Protein AF-A0A523YK80-F1 (afdb_monomer_lite)

Secondary structure (DSSP, 8-state):
------SSHHHHHHHHHHHHHHH-----------THHHHHHHHHHHHHHHHHHIIIIIGGGS-HHHHHHHHHHHHHHHHHHHHHHHHHHHHHT--HHHHHHHHSTTHHHHHHHHHHHHHHHHHHHHHIIIIIGGGS-HHHHHHHHHHHHHHHHHHHHHHHHHHHHHHHHHHGGG-

Sequence (175 aa):
MNDEQEGSGGMEGTITVKEEYVLEGELPGRKSPGWRVPLSTSVGIGWLIFVIIWLFFYAGDYNGYQNLGIVLLSILVVALILGTAWATHALRNMTILEEVMMEIGGFKARLIASIIVPFGLMIFLVLWLFFYAVDFDIYQNIAINIVSILVMVGILGVVWKSWGWKQGGSFNQWK

Radius of gyration: 25.16 Å; chains: 1; bounding box: 62×36×78 Å

Structure (mmCIF, N/CA/C/O back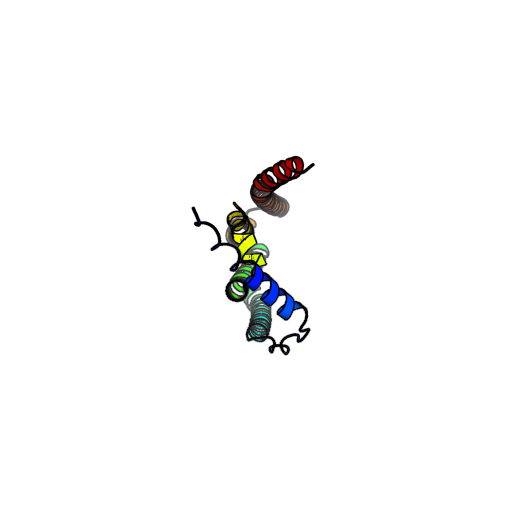bone):
data_AF-A0A523YK80-F1
#
_entry.id   AF-A0A523YK80-F1
#
loop_
_atom_site.group_PDB
_atom_site.id
_atom_site.type_symbol
_atom_site.label_atom_id
_atom_site.label_alt_id
_atom_site.label_comp_id
_atom_site.label_asym_id
_atom_site.label_entity_id
_atom_site.label_seq_id
_atom_site.pdbx_PDB_ins_code
_atom_site.Cartn_x
_atom_site.Cartn_y
_atom_site.Cartn_z
_atom_site.occupancy
_atom_site.B_iso_or_equiv
_atom_site.auth_seq_id
_atom_site.auth_comp_id
_atom_site.auth_asym_id
_atom_site.auth_atom_id
_atom_site.pdbx_PDB_model_num
ATOM 1 N N . MET A 1 1 ? 41.957 -5.881 -53.568 1.00 45.97 1 MET A N 1
ATOM 2 C CA . MET A 1 1 ? 41.384 -4.719 -52.864 1.00 45.97 1 MET A CA 1
ATOM 3 C C . MET A 1 1 ? 39.908 -4.712 -53.214 1.00 45.97 1 MET A C 1
ATOM 5 O O . MET A 1 1 ? 39.564 -4.161 -54.241 1.00 45.97 1 MET A O 1
ATOM 9 N N . ASN A 1 2 ? 39.111 -5.503 -52.496 1.00 44.75 2 ASN A N 1
ATOM 10 C CA . ASN A 1 2 ? 37.651 -5.598 -52.605 1.00 44.75 2 ASN A CA 1
ATOM 11 C C . ASN A 1 2 ? 37.181 -6.360 -51.358 1.00 44.75 2 ASN A C 1
ATOM 13 O O . ASN A 1 2 ? 36.862 -7.536 -51.440 1.00 44.75 2 ASN A O 1
ATOM 17 N N . ASP A 1 3 ? 37.224 -5.687 -50.216 1.00 50.84 3 ASP A N 1
ATOM 18 C CA . ASP A 1 3 ? 36.548 -6.097 -48.988 1.00 50.84 3 ASP A CA 1
ATOM 19 C C . ASP A 1 3 ? 35.891 -4.820 -48.471 1.00 50.84 3 ASP A C 1
ATOM 21 O O . ASP A 1 3 ? 36.617 -3.863 -48.231 1.00 50.84 3 ASP A O 1
ATOM 25 N N . GLU A 1 4 ? 34.555 -4.790 -48.434 1.00 54.03 4 GLU A N 1
ATOM 26 C CA . GLU A 1 4 ? 33.671 -3.859 -47.698 1.00 54.03 4 GLU A CA 1
ATOM 27 C C . GLU A 1 4 ? 32.358 -3.673 -48.478 1.00 54.03 4 GLU A C 1
ATOM 29 O O . GLU A 1 4 ? 32.204 -2.668 -49.155 1.00 54.03 4 GLU A O 1
ATOM 34 N N . GLN A 1 5 ? 31.411 -4.624 -48.405 1.00 49.34 5 GLN A N 1
ATOM 35 C CA . GLN A 1 5 ? 29.963 -4.377 -48.608 1.00 49.34 5 GLN A CA 1
ATOM 36 C C . GLN A 1 5 ? 29.092 -5.502 -48.002 1.00 49.34 5 GLN A C 1
ATOM 38 O O . GLN A 1 5 ? 28.171 -6.007 -48.632 1.00 49.34 5 GLN A O 1
ATOM 43 N N . GLU A 1 6 ? 29.331 -5.888 -46.748 1.00 49.34 6 GLU A N 1
ATOM 44 C CA . GLU A 1 6 ? 28.365 -6.691 -45.979 1.00 49.34 6 GLU A CA 1
ATOM 45 C C . GLU A 1 6 ? 28.173 -6.053 -44.603 1.00 49.34 6 GLU A C 1
ATOM 47 O O . GLU A 1 6 ? 28.969 -6.251 -43.691 1.00 49.34 6 GLU A O 1
ATOM 52 N N . GLY A 1 7 ? 27.140 -5.223 -44.448 1.00 49.94 7 GLY A N 1
ATOM 53 C CA . GLY A 1 7 ? 26.872 -4.610 -43.142 1.00 49.94 7 GLY A CA 1
ATOM 54 C C . GLY A 1 7 ? 25.708 -3.626 -43.035 1.00 49.94 7 GLY A C 1
ATOM 55 O O . GLY A 1 7 ? 25.453 -3.146 -41.938 1.00 49.94 7 GLY A O 1
ATOM 56 N N . SER A 1 8 ? 24.984 -3.319 -44.120 1.00 49.72 8 SER A N 1
ATOM 57 C CA . SER A 1 8 ? 23.907 -2.307 -44.091 1.00 49.72 8 SER A CA 1
ATOM 58 C C . SER A 1 8 ? 22.493 -2.859 -44.321 1.00 49.72 8 SER A C 1
ATOM 60 O O . SER A 1 8 ? 21.525 -2.131 -44.134 1.00 49.72 8 SER A O 1
ATOM 62 N N . GLY A 1 9 ? 22.337 -4.138 -44.685 1.00 47.88 9 GLY A N 1
ATOM 63 C CA . GLY A 1 9 ? 21.028 -4.708 -45.049 1.00 47.88 9 GLY A CA 1
ATOM 64 C C . GLY A 1 9 ? 20.124 -5.108 -43.872 1.00 47.88 9 GLY A C 1
ATOM 65 O O . GLY A 1 9 ? 18.935 -5.337 -44.065 1.00 47.88 9 GLY A O 1
ATOM 66 N N . GLY A 1 10 ? 20.659 -5.202 -42.648 1.00 47.94 10 GLY A N 1
ATOM 67 C CA . GLY A 1 10 ? 19.902 -5.698 -41.488 1.00 47.94 10 GLY A CA 1
ATOM 68 C C . GLY A 1 10 ? 19.010 -4.653 -40.807 1.00 47.94 10 GLY A C 1
ATOM 69 O O . GLY A 1 10 ? 17.941 -4.988 -40.300 1.00 47.94 10 GLY A O 1
ATOM 70 N N . MET A 1 11 ? 19.415 -3.377 -40.803 1.00 48.47 11 MET A N 1
ATOM 71 C CA . MET A 1 11 ? 18.653 -2.318 -40.125 1.00 48.47 11 MET A CA 1
ATOM 72 C C . MET A 1 11 ? 17.519 -1.746 -40.983 1.00 48.47 11 MET A C 1
ATOM 74 O O . MET A 1 11 ? 16.464 -1.441 -40.433 1.00 48.47 11 MET A O 1
ATOM 78 N N . GLU A 1 12 ? 17.675 -1.675 -42.308 1.00 50.41 12 GLU A N 1
ATOM 79 C CA . GLU A 1 12 ? 16.624 -1.184 -43.217 1.00 50.41 12 GLU A CA 1
ATOM 80 C C . GLU A 1 12 ? 15.388 -2.092 -43.229 1.00 50.41 12 GLU A C 1
ATOM 82 O O . GLU A 1 12 ? 14.268 -1.605 -43.083 1.00 50.41 12 GLU A O 1
ATOM 87 N N . GLY A 1 13 ? 15.576 -3.416 -43.287 1.00 49.47 13 GLY A N 1
ATOM 88 C CA . GLY A 1 13 ? 14.460 -4.372 -43.266 1.00 49.47 13 GLY A CA 1
ATOM 89 C C . GLY A 1 13 ? 13.671 -4.389 -41.950 1.00 49.47 13 GLY A C 1
ATOM 90 O O . GLY A 1 13 ? 12.500 -4.753 -41.925 1.00 49.47 13 GLY A O 1
ATOM 91 N N . THR A 1 14 ? 14.286 -3.965 -40.841 1.00 53.50 14 THR A N 1
ATOM 92 C CA . THR A 1 14 ? 13.610 -3.898 -39.533 1.00 53.50 14 THR A CA 1
ATOM 93 C C . THR A 1 14 ? 12.717 -2.656 -39.415 1.00 53.50 14 THR A C 1
ATOM 95 O O . THR A 1 14 ? 11.743 -2.654 -38.660 1.00 53.50 14 THR A O 1
ATOM 98 N N . ILE A 1 15 ? 13.048 -1.590 -40.148 1.00 56.34 15 ILE A N 1
ATOM 99 C CA . ILE A 1 15 ? 12.301 -0.327 -40.154 1.00 56.34 15 ILE A CA 1
ATOM 100 C C . ILE A 1 15 ? 11.074 -0.443 -41.067 1.00 56.34 15 ILE A C 1
ATOM 102 O O . ILE A 1 15 ? 9.988 -0.039 -40.660 1.00 56.34 15 ILE A O 1
ATOM 106 N N . THR A 1 16 ? 11.207 -1.079 -42.234 1.00 55.12 16 THR A N 1
ATOM 107 C CA . THR A 1 16 ? 10.102 -1.255 -43.193 1.00 55.12 16 THR A CA 1
ATOM 108 C C . THR A 1 16 ? 8.982 -2.141 -42.651 1.00 55.12 16 THR A C 1
ATOM 110 O O . THR A 1 16 ? 7.812 -1.783 -42.750 1.00 55.12 16 THR A O 1
ATOM 113 N N . VAL A 1 17 ? 9.327 -3.239 -41.970 1.00 58.00 17 VAL A N 1
ATOM 114 C CA . VAL A 1 17 ? 8.345 -4.111 -41.303 1.00 58.00 17 VAL A CA 1
ATOM 115 C C . VAL A 1 17 ? 7.602 -3.362 -40.187 1.00 58.00 17 VAL A C 1
ATOM 117 O O . VAL A 1 17 ? 6.415 -3.582 -39.976 1.00 58.00 17 VAL A O 1
ATOM 120 N N . LYS A 1 18 ? 8.266 -2.441 -39.473 1.00 54.81 18 LYS A N 1
ATOM 121 C CA . LYS A 1 18 ? 7.637 -1.632 -38.413 1.00 54.81 18 LYS A CA 1
ATOM 122 C C . LYS A 1 18 ? 6.674 -0.570 -38.947 1.00 54.81 18 LYS A C 1
ATOM 124 O O . LYS A 1 18 ? 5.701 -0.280 -38.256 1.00 54.81 18 LYS A O 1
ATOM 129 N N . GLU A 1 19 ? 6.925 0.004 -40.123 1.00 56.47 19 GLU A N 1
ATOM 130 C CA . GLU A 1 19 ? 6.002 0.956 -40.759 1.00 56.47 19 GLU A CA 1
ATOM 131 C C . GLU A 1 19 ? 4.731 0.267 -41.272 1.00 56.47 19 GLU A C 1
ATOM 133 O O . GLU A 1 19 ? 3.643 0.823 -41.135 1.00 56.47 19 GLU A O 1
ATOM 138 N N . GLU A 1 20 ? 4.835 -0.970 -41.761 1.00 53.53 20 GLU A N 1
ATOM 139 C CA . GLU A 1 20 ? 3.691 -1.758 -42.243 1.00 53.53 20 GLU A CA 1
ATOM 140 C C . GLU A 1 20 ? 2.649 -2.005 -41.130 1.00 53.53 20 GLU A C 1
ATOM 142 O O . GLU A 1 20 ? 1.465 -1.728 -41.319 1.00 53.53 20 GLU A O 1
ATOM 147 N N . TYR A 1 21 ? 3.090 -2.347 -39.910 1.00 55.19 21 TYR A N 1
ATOM 148 C CA . TYR A 1 21 ? 2.204 -2.489 -38.738 1.00 55.19 21 TYR A CA 1
ATOM 149 C C . TYR A 1 21 ? 1.581 -1.173 -38.239 1.00 55.19 21 TYR A C 1
ATOM 151 O O . TYR A 1 21 ? 0.593 -1.202 -37.506 1.00 55.19 21 TYR A O 1
ATOM 159 N N . VAL A 1 22 ? 2.170 -0.018 -38.568 1.00 59.81 22 VAL A N 1
ATOM 160 C CA . VAL A 1 22 ? 1.632 1.307 -38.200 1.00 59.81 22 VAL A CA 1
ATOM 161 C C . VAL A 1 22 ? 0.584 1.776 -39.217 1.00 59.81 22 VAL A C 1
ATOM 163 O O . VAL A 1 22 ? -0.310 2.545 -38.858 1.00 59.81 22 VAL A O 1
ATOM 166 N N . LEU A 1 23 ? 0.668 1.306 -40.466 1.00 58.62 23 LEU A N 1
ATOM 167 C CA . LEU A 1 23 ? -0.236 1.677 -41.559 1.00 58.62 23 LEU A CA 1
ATOM 168 C C . LEU A 1 23 ? -1.450 0.745 -41.686 1.00 58.62 23 LEU A C 1
ATOM 170 O O . LEU A 1 23 ? -2.526 1.197 -42.086 1.00 58.62 23 LEU A O 1
ATOM 174 N N . GLU A 1 24 ? -1.327 -0.521 -41.286 1.00 58.59 24 GLU A N 1
ATOM 175 C CA . GLU A 1 24 ? -2.459 -1.436 -41.134 1.00 58.59 24 GLU A CA 1
ATOM 176 C C . GLU A 1 24 ? -3.223 -1.116 -39.843 1.00 58.59 24 GLU A C 1
ATOM 178 O O . GLU A 1 24 ? -3.015 -1.707 -38.786 1.00 58.59 24 GLU A O 1
ATOM 183 N N . GLY A 1 25 ? -4.127 -0.139 -39.921 1.00 52.06 25 GLY A N 1
ATOM 184 C CA . GLY A 1 25 ? -5.020 0.295 -38.841 1.00 52.06 25 GLY A CA 1
ATOM 185 C C . GLY A 1 25 ? -6.038 -0.751 -38.357 1.00 52.06 25 GLY A C 1
ATOM 186 O O . GLY A 1 25 ? -7.145 -0.387 -37.958 1.00 52.06 25 GLY A O 1
ATOM 187 N N . GLU A 1 26 ? -5.702 -2.038 -38.365 1.00 52.84 26 GLU A N 1
ATOM 188 C CA . GLU A 1 26 ? -6.493 -3.073 -37.716 1.00 52.84 26 GLU A CA 1
ATOM 189 C C . GLU A 1 26 ? -6.145 -3.123 -36.228 1.00 52.84 26 GLU A C 1
ATOM 191 O O . GLU A 1 26 ? -5.236 -3.817 -35.773 1.00 52.84 26 GLU A O 1
ATOM 196 N N . LEU A 1 27 ? -6.905 -2.367 -35.431 1.00 57.47 27 LEU A N 1
ATOM 197 C CA . LEU A 1 27 ? -6.907 -2.539 -33.982 1.00 57.47 27 LEU A CA 1
ATOM 198 C C . LEU A 1 27 ? -7.278 -4.001 -33.680 1.00 57.47 27 LEU A C 1
ATOM 200 O O . LEU A 1 27 ? -8.410 -4.398 -33.978 1.00 57.47 27 LEU A O 1
ATOM 204 N N . PRO A 1 28 ? -6.380 -4.808 -33.081 1.00 56.16 28 PRO A N 1
ATOM 205 C CA . PRO A 1 28 ? -6.663 -6.208 -32.815 1.00 56.16 28 PRO A CA 1
ATOM 206 C C . PRO A 1 28 ? -7.948 -6.303 -31.996 1.00 56.16 28 PRO A C 1
ATOM 208 O O . PRO A 1 28 ? -8.087 -5.631 -30.968 1.00 56.16 28 PRO A O 1
ATOM 211 N N . GLY A 1 29 ? -8.890 -7.115 -32.489 1.00 61.41 29 GLY A N 1
ATOM 212 C CA . GLY A 1 29 ? -10.234 -7.269 -31.938 1.00 61.41 29 GLY A CA 1
ATOM 213 C C . GLY A 1 29 ? -10.221 -7.258 -30.413 1.00 61.41 29 GLY A C 1
ATOM 214 O O . GLY A 1 29 ? -9.446 -7.987 -29.789 1.00 61.41 29 GLY A O 1
ATOM 215 N N . ARG A 1 30 ? -11.038 -6.373 -29.825 1.00 54.75 30 ARG A N 1
ATOM 216 C CA . ARG A 1 30 ? -11.079 -6.046 -28.392 1.00 54.75 30 ARG A CA 1
ATOM 217 C C . ARG A 1 30 ? -11.081 -7.334 -27.561 1.00 54.75 30 ARG A C 1
ATOM 219 O O . ARG A 1 30 ? -12.131 -7.942 -27.360 1.00 54.75 30 ARG A O 1
ATOM 226 N N . LYS A 1 31 ? -9.901 -7.773 -27.098 1.00 65.56 31 LYS A N 1
ATOM 227 C CA . LYS A 1 31 ? -9.782 -8.969 -26.254 1.00 65.56 31 LYS A CA 1
ATOM 228 C C . LYS A 1 31 ? -10.672 -8.739 -25.041 1.00 65.56 31 LYS A C 1
ATOM 230 O O . LYS A 1 31 ? -10.580 -7.682 -24.411 1.00 65.56 31 LYS A O 1
ATOM 235 N N . SER A 1 32 ? -11.549 -9.705 -24.754 1.00 64.50 32 SER A N 1
ATOM 236 C CA . SER A 1 32 ? -12.446 -9.661 -23.599 1.00 64.50 32 SER A CA 1
ATOM 237 C C . SER A 1 32 ? -11.662 -9.184 -22.375 1.00 64.50 32 SER A C 1
ATOM 239 O O . SER A 1 32 ? -10.523 -9.647 -22.214 1.00 64.50 32 SER A O 1
ATOM 241 N N . PRO A 1 33 ? -12.218 -8.290 -21.534 1.00 64.94 33 PRO A N 1
ATOM 242 C CA . PRO A 1 33 ? -11.553 -7.860 -20.313 1.00 64.94 33 PRO A CA 1
ATOM 243 C C . PRO A 1 33 ? -11.159 -9.130 -19.570 1.00 64.94 33 PRO A C 1
ATOM 245 O O . PRO A 1 33 ? -12.029 -9.901 -19.179 1.00 64.94 33 PRO A O 1
ATOM 248 N N . GLY A 1 34 ? -9.861 -9.444 -19.538 1.00 81.75 34 GLY A N 1
ATOM 249 C CA . GLY A 1 34 ? -9.413 -10.756 -19.079 1.00 81.75 34 GLY A CA 1
ATOM 250 C C . GLY A 1 34 ? -9.858 -11.019 -17.638 1.00 81.75 34 GLY A C 1
ATOM 251 O O . GLY A 1 34 ? -10.409 -10.143 -16.974 1.00 81.75 34 GLY A O 1
ATOM 252 N N . TRP A 1 35 ? -9.525 -12.194 -17.108 1.00 86.12 35 TRP A N 1
ATOM 253 C CA . TRP A 1 35 ? -9.815 -12.638 -15.730 1.00 86.12 35 TRP A CA 1
ATOM 254 C C . TRP A 1 35 ? -9.528 -11.612 -14.601 1.00 86.12 35 TRP A C 1
ATOM 256 O O . TRP A 1 35 ? -10.031 -11.750 -13.491 1.00 86.12 35 TRP A O 1
ATOM 266 N N . ARG A 1 36 ? -8.758 -10.554 -14.881 1.00 86.81 36 ARG A N 1
ATOM 267 C CA . ARG A 1 36 ? -8.482 -9.413 -13.997 1.00 86.81 36 ARG A CA 1
ATOM 268 C C . ARG A 1 36 ? -9.733 -8.662 -13.553 1.00 86.81 36 ARG A C 1
ATOM 270 O O . ARG A 1 36 ? -9.826 -8.310 -12.386 1.00 86.81 36 ARG A O 1
ATOM 277 N N . VAL A 1 37 ? -10.680 -8.413 -14.462 1.00 88.88 37 VAL A N 1
ATOM 278 C CA . VAL A 1 37 ? -11.909 -7.678 -14.119 1.00 88.88 37 VAL A CA 1
ATOM 279 C C . VAL A 1 37 ? -12.744 -8.458 -13.102 1.00 88.88 37 VAL A C 1
ATOM 281 O O . VAL A 1 37 ? -12.986 -7.910 -12.027 1.00 88.88 37 VAL A O 1
ATOM 284 N N . PRO A 1 38 ? -13.110 -9.736 -13.343 1.00 94.44 38 PRO A N 1
ATOM 285 C CA . PRO A 1 38 ? -13.846 -10.498 -12.340 1.00 94.44 38 PRO A CA 1
ATOM 286 C C . PRO A 1 38 ? -13.042 -10.718 -11.051 1.00 94.44 38 PRO A C 1
ATOM 288 O O . PRO A 1 38 ? -13.647 -10.703 -9.980 1.00 94.44 38 PRO A O 1
ATOM 291 N N . LEU A 1 39 ? -11.704 -10.844 -11.103 1.00 94.06 39 LEU A N 1
ATOM 292 C CA . LEU A 1 39 ? -10.876 -10.878 -9.890 1.00 94.06 39 LEU A CA 1
ATOM 293 C C . LEU A 1 39 ? -11.030 -9.585 -9.075 1.00 94.06 39 LEU A C 1
ATOM 295 O O . LEU A 1 39 ? -11.363 -9.650 -7.896 1.00 94.06 39 LEU A O 1
ATOM 299 N N . SER A 1 40 ? -10.803 -8.419 -9.687 1.00 95.06 40 SER A N 1
ATOM 300 C CA . SER A 1 40 ? -10.893 -7.123 -9.005 1.00 95.06 40 SER A CA 1
ATOM 301 C C . SER A 1 40 ? -12.282 -6.876 -8.423 1.00 95.06 40 SER A C 1
ATOM 303 O O . SER A 1 40 ? -12.387 -6.442 -7.278 1.00 95.06 40 SER A O 1
ATOM 305 N N . THR A 1 41 ? -13.340 -7.216 -9.163 1.00 95.81 41 THR A N 1
ATOM 306 C CA . THR A 1 41 ? -14.717 -7.131 -8.663 1.00 95.81 41 THR A CA 1
ATOM 307 C C . THR A 1 41 ? -14.936 -8.055 -7.464 1.00 95.81 41 THR A C 1
ATOM 309 O O . THR A 1 41 ? -15.473 -7.616 -6.451 1.00 95.81 41 THR A O 1
ATOM 312 N N . SER A 1 42 ? -14.480 -9.309 -7.537 1.00 97.19 42 SER A N 1
ATOM 313 C CA . SER A 1 42 ? -14.659 -10.288 -6.454 1.00 97.19 42 SER A CA 1
ATOM 314 C C . SER A 1 42 ? -13.899 -9.894 -5.189 1.00 97.19 42 SER A C 1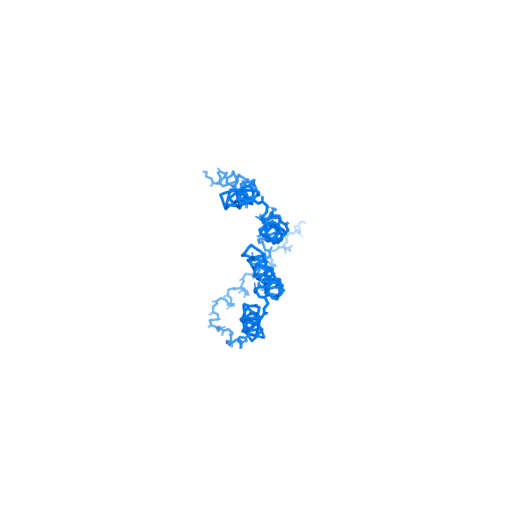
ATOM 316 O O . SER A 1 42 ? -14.453 -9.964 -4.096 1.00 97.19 42 SER A O 1
ATOM 318 N N . VAL A 1 43 ? -12.653 -9.428 -5.328 1.00 98.12 43 VAL A N 1
ATOM 319 C CA . VAL A 1 43 ? -11.849 -8.931 -4.201 1.00 98.12 43 VAL A CA 1
ATOM 320 C C . VAL A 1 43 ? -12.498 -7.692 -3.583 1.00 98.12 43 VAL A C 1
ATOM 322 O O . VAL A 1 43 ? -12.576 -7.604 -2.362 1.00 98.12 43 VAL A O 1
ATOM 325 N N . GLY A 1 44 ? -13.015 -6.767 -4.399 1.00 97.25 44 GLY A N 1
ATOM 326 C CA . GLY A 1 44 ? -13.723 -5.583 -3.908 1.00 97.25 44 GLY A CA 1
ATOM 327 C C . GLY A 1 44 ? -14.983 -5.933 -3.114 1.00 97.25 44 GLY A C 1
ATOM 328 O O . GLY A 1 44 ? -15.166 -5.439 -2.004 1.00 97.25 44 GLY A O 1
ATOM 329 N N . ILE A 1 45 ? -15.822 -6.833 -3.637 1.00 98.31 45 ILE A N 1
ATOM 330 C CA . ILE A 1 45 ? -17.025 -7.310 -2.937 1.00 98.31 45 ILE A CA 1
ATOM 331 C C . ILE A 1 45 ? -16.645 -8.052 -1.651 1.00 98.31 45 ILE A C 1
ATOM 333 O O . ILE A 1 45 ? -17.211 -7.775 -0.596 1.00 98.31 45 ILE A O 1
ATOM 337 N N . GLY A 1 46 ? -15.667 -8.959 -1.714 1.00 98.31 46 GLY A N 1
ATOM 338 C CA . GLY A 1 46 ? -15.188 -9.700 -0.547 1.00 98.31 46 GLY A CA 1
ATOM 339 C C . GLY A 1 46 ? -14.640 -8.783 0.547 1.00 98.31 46 GLY A C 1
ATOM 340 O O . GLY A 1 46 ? -14.942 -8.984 1.721 1.00 98.31 46 GLY A O 1
ATOM 341 N N . TRP A 1 47 ? -13.906 -7.733 0.171 1.00 98.50 47 TRP A N 1
ATOM 342 C CA . TRP A 1 47 ? -13.422 -6.721 1.109 1.00 98.50 47 TRP A CA 1
ATOM 343 C C . TRP A 1 47 ? -14.566 -5.925 1.749 1.00 98.50 47 TRP A C 1
ATOM 345 O O . TRP A 1 47 ? -14.557 -5.732 2.961 1.00 98.50 47 TRP A O 1
ATOM 355 N N . LEU A 1 48 ? -15.588 -5.524 0.984 1.00 98.50 48 LEU A N 1
ATOM 356 C CA . LEU A 1 48 ? -16.764 -4.844 1.543 1.00 98.50 48 LEU A CA 1
ATOM 357 C C . LEU A 1 48 ? -17.525 -5.731 2.534 1.00 98.50 48 LEU A C 1
ATOM 359 O O . LEU A 1 48 ? -17.890 -5.267 3.612 1.00 98.50 48 LEU A O 1
ATOM 363 N N . ILE A 1 49 ? -17.725 -7.010 2.201 1.00 98.69 49 ILE A N 1
ATOM 364 C CA . ILE A 1 49 ? -18.339 -7.990 3.108 1.00 98.69 49 ILE A CA 1
ATOM 365 C C . ILE A 1 49 ? -17.512 -8.106 4.391 1.00 98.69 49 ILE A C 1
ATOM 367 O O . ILE A 1 49 ? -18.073 -8.039 5.483 1.00 98.69 49 ILE A O 1
ATOM 371 N N . PHE A 1 50 ? -16.188 -8.226 4.267 1.00 98.50 50 PHE A N 1
ATOM 372 C CA . PHE A 1 50 ? -15.284 -8.243 5.413 1.00 98.50 50 PHE A CA 1
ATOM 373 C C . PHE A 1 50 ? -15.441 -6.988 6.282 1.00 98.50 50 PHE A C 1
ATOM 375 O O . PHE A 1 50 ? -15.616 -7.125 7.487 1.00 98.50 50 PHE A O 1
ATOM 382 N N . VAL A 1 51 ? -15.433 -5.784 5.698 1.00 98.31 51 VAL A N 1
ATOM 383 C CA . VAL A 1 51 ? -15.577 -4.525 6.451 1.00 98.31 51 VAL A CA 1
ATOM 384 C C . VAL A 1 51 ? -16.921 -4.464 7.174 1.00 98.31 51 VAL A C 1
ATOM 386 O O . VAL A 1 51 ? -16.960 -4.095 8.344 1.00 98.31 51 VAL A O 1
ATOM 389 N N . ILE A 1 52 ? -18.016 -4.862 6.522 1.00 98.44 52 ILE A N 1
ATOM 390 C CA . ILE A 1 52 ? -19.347 -4.891 7.146 1.00 98.44 52 ILE A CA 1
ATOM 391 C C . ILE A 1 52 ? -19.358 -5.866 8.327 1.00 98.44 52 ILE A C 1
ATOM 393 O O . ILE A 1 52 ? -19.773 -5.490 9.420 1.00 98.44 52 ILE A O 1
ATOM 397 N N . ILE A 1 53 ? -18.871 -7.095 8.134 1.00 98.56 53 ILE A N 1
ATOM 398 C CA . ILE A 1 53 ? -18.806 -8.101 9.201 1.00 98.56 53 ILE A CA 1
ATOM 399 C C . ILE A 1 53 ? -17.925 -7.606 10.353 1.00 98.56 53 ILE A C 1
ATOM 401 O O . ILE A 1 53 ? -18.324 -7.695 11.512 1.00 98.56 53 ILE A O 1
ATOM 405 N N . TRP A 1 54 ? -16.754 -7.049 10.043 1.00 98.31 54 TRP A N 1
ATOM 406 C CA . TRP A 1 54 ? -15.838 -6.500 11.036 1.00 98.31 54 TRP A CA 1
ATOM 407 C C . TRP A 1 54 ? -16.517 -5.422 11.886 1.00 98.31 54 TRP A C 1
ATOM 409 O O . TRP A 1 54 ? -16.543 -5.524 13.112 1.00 98.31 54 TRP A O 1
ATOM 419 N N . LEU A 1 55 ? -17.111 -4.417 11.237 1.00 97.44 55 LEU A N 1
ATOM 420 C CA . LEU A 1 55 ? -17.732 -3.280 11.914 1.00 97.44 55 LEU A CA 1
ATOM 421 C C . LEU A 1 55 ? -18.939 -3.680 12.766 1.00 97.44 55 LEU A C 1
ATOM 423 O O . LEU A 1 55 ? -19.107 -3.139 13.854 1.00 97.44 55 LEU A O 1
ATOM 427 N N . PHE A 1 56 ? -19.770 -4.612 12.295 1.00 98.00 56 PHE A N 1
ATOM 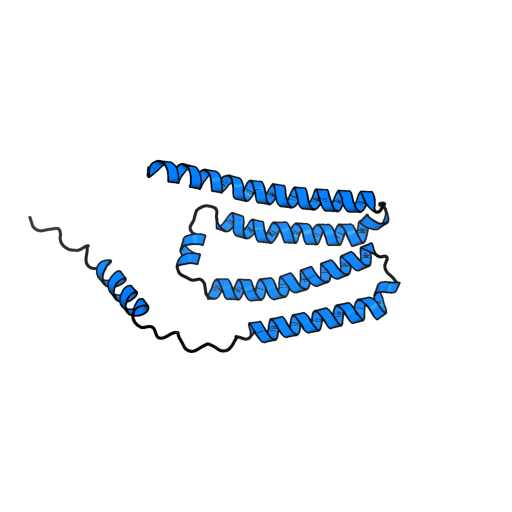428 C CA . PHE A 1 56 ? -20.974 -5.014 13.024 1.00 98.00 56 PHE A CA 1
ATOM 429 C C . PHE A 1 56 ? -20.701 -5.981 14.176 1.00 98.00 56 PHE A C 1
ATOM 431 O O . PHE A 1 56 ? -21.356 -5.874 15.209 1.00 98.00 56 PHE A O 1
ATOM 438 N N . PHE A 1 57 ? -19.782 -6.933 14.000 1.00 98.25 57 PHE A N 1
ATOM 439 C CA . PHE A 1 57 ? -19.636 -8.049 14.940 1.00 98.25 57 PHE A CA 1
ATOM 440 C C . PHE A 1 57 ? -18.392 -7.972 15.820 1.00 98.25 57 PHE A C 1
ATOM 442 O O . PHE A 1 57 ? -18.423 -8.507 16.922 1.00 98.25 57 PHE A O 1
ATOM 449 N N . TYR A 1 58 ? -17.314 -7.336 15.356 1.00 97.88 58 TYR A N 1
ATOM 450 C CA . TYR A 1 58 ? -16.009 -7.410 16.023 1.00 97.88 58 TYR A CA 1
ATOM 451 C C . TYR A 1 58 ? -15.513 -6.058 16.532 1.00 97.88 58 TYR A C 1
ATOM 453 O O . TYR A 1 58 ? -14.828 -6.002 17.547 1.00 97.88 58 TYR A O 1
ATOM 461 N N . ALA A 1 59 ? -15.867 -4.956 15.869 1.00 97.69 59 ALA A N 1
ATOM 462 C CA . ALA A 1 59 ? -15.290 -3.647 16.166 1.00 97.69 59 ALA A CA 1
ATOM 463 C C . ALA A 1 59 ? -15.568 -3.130 17.588 1.00 97.69 59 ALA A C 1
ATOM 465 O O . ALA A 1 59 ? -14.810 -2.293 18.073 1.00 97.69 59 ALA A O 1
ATOM 466 N N . GLY A 1 60 ? -16.620 -3.618 18.256 1.00 98.00 60 GLY A N 1
ATOM 467 C CA . GLY A 1 60 ? -16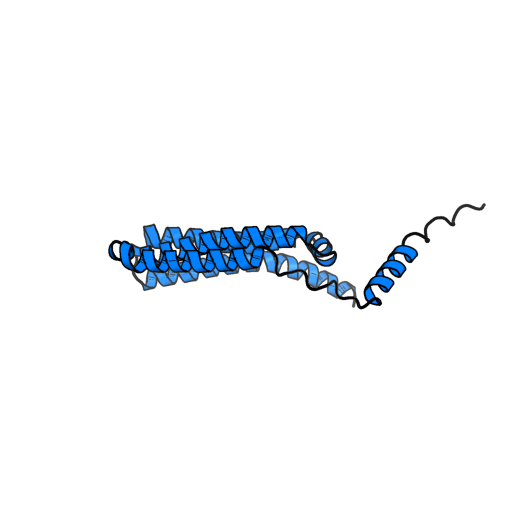.983 -3.209 19.618 1.00 98.00 60 GLY A CA 1
ATOM 468 C C . GLY A 1 60 ? -15.948 -3.579 20.686 1.00 98.00 60 GLY A C 1
ATOM 469 O O . GLY A 1 60 ? -15.844 -2.873 21.686 1.00 98.00 60 GLY A O 1
ATOM 470 N N . ASP A 1 61 ? -15.151 -4.624 20.451 1.00 97.81 61 ASP A N 1
ATOM 471 C CA . ASP A 1 61 ? -14.120 -5.090 21.391 1.00 97.81 61 ASP A CA 1
ATOM 472 C C . ASP A 1 61 ? -12.788 -4.332 21.245 1.00 97.81 61 ASP A C 1
ATOM 474 O O . ASP A 1 61 ? -11.857 -4.529 22.027 1.00 97.81 61 ASP A O 1
ATOM 478 N N . TYR A 1 62 ? -12.686 -3.454 20.245 1.00 97.75 62 TYR A N 1
ATOM 479 C CA . TYR A 1 62 ? -11.472 -2.723 19.900 1.00 97.75 62 TYR A CA 1
ATOM 480 C C . TYR A 1 62 ? -11.688 -1.217 20.026 1.00 97.75 62 TYR A C 1
ATOM 482 O O . TYR A 1 62 ? -12.759 -0.682 19.736 1.00 97.75 62 TYR A O 1
ATOM 490 N N . ASN A 1 63 ? -10.638 -0.489 20.402 1.00 97.12 63 ASN A N 1
ATOM 491 C CA . ASN A 1 63 ? -10.698 0.971 20.366 1.00 97.12 63 ASN A CA 1
ATOM 492 C C . ASN A 1 63 ? -10.609 1.511 18.925 1.00 97.12 63 ASN A C 1
ATOM 494 O O . ASN A 1 63 ? -10.318 0.787 17.969 1.00 97.12 63 ASN A O 1
ATOM 498 N N . GLY A 1 64 ? -10.847 2.815 18.762 1.00 96.81 64 GLY A N 1
ATOM 499 C CA . GLY A 1 64 ? -10.848 3.466 17.449 1.00 96.81 64 GLY A CA 1
ATOM 500 C C . GLY A 1 64 ? -9.539 3.303 16.667 1.00 96.81 64 GLY A C 1
ATOM 501 O O . GLY A 1 64 ? -9.583 3.073 15.459 1.00 96.81 64 GLY A O 1
ATOM 502 N N . TYR A 1 65 ? -8.382 3.357 17.336 1.00 97.75 65 TYR A N 1
ATOM 503 C CA . TYR A 1 65 ? -7.083 3.192 16.677 1.00 97.75 65 TYR A CA 1
ATOM 504 C C . TYR A 1 65 ? -6.856 1.754 16.216 1.00 97.75 65 TYR A C 1
ATOM 506 O O . TYR A 1 65 ? -6.450 1.536 15.077 1.00 97.75 65 TYR A O 1
ATOM 514 N N . GLN A 1 66 ? -7.191 0.771 17.050 1.00 98.31 66 GLN A N 1
ATOM 515 C CA . GLN A 1 66 ? -7.103 -0.643 16.684 1.00 98.31 66 GLN A CA 1
ATOM 516 C C . GLN A 1 66 ? -8.016 -0.976 15.501 1.00 98.31 66 GLN A C 1
ATOM 518 O O . GLN A 1 66 ? -7.567 -1.594 14.536 1.00 98.31 66 GLN A O 1
ATOM 523 N N . ASN A 1 67 ? -9.263 -0.494 15.525 1.00 98.25 67 ASN A N 1
ATOM 524 C CA . ASN A 1 67 ? -10.192 -0.638 14.405 1.00 98.25 67 ASN A CA 1
ATOM 525 C C . ASN A 1 67 ? -9.637 -0.018 13.116 1.00 98.25 67 ASN A C 1
ATOM 527 O O . ASN A 1 67 ? -9.678 -0.652 12.060 1.00 98.25 67 ASN A O 1
ATOM 531 N N . LEU A 1 68 ? -9.056 1.183 13.196 1.00 97.62 68 LEU A N 1
ATOM 532 C CA . LEU A 1 68 ? -8.402 1.817 12.051 1.00 97.62 68 LEU A CA 1
ATOM 533 C C . LEU A 1 68 ? -7.208 0.993 11.545 1.00 97.62 68 LEU A C 1
ATOM 535 O O . LEU A 1 68 ? -7.061 0.808 10.337 1.00 97.62 68 LEU A O 1
ATOM 539 N N . GLY A 1 69 ? -6.388 0.455 12.450 1.00 97.75 69 GLY A N 1
ATOM 540 C CA . GLY A 1 69 ? -5.274 -0.431 12.118 1.00 97.75 69 GLY A CA 1
ATOM 541 C C . GLY A 1 69 ? -5.725 -1.690 11.373 1.00 97.75 69 GLY A C 1
ATOM 542 O O . GLY A 1 69 ? -5.095 -2.082 10.394 1.00 97.75 69 GLY A O 1
ATOM 543 N N . ILE A 1 70 ? -6.854 -2.285 11.764 1.00 98.31 70 ILE A N 1
ATOM 544 C CA . ILE A 1 70 ? -7.423 -3.478 11.116 1.00 98.31 70 ILE A CA 1
ATOM 545 C C . ILE A 1 70 ? -7.972 -3.150 9.726 1.00 98.31 70 ILE A C 1
ATOM 547 O O . ILE A 1 70 ? -7.732 -3.892 8.771 1.00 98.31 70 ILE A O 1
ATOM 551 N N . VAL A 1 71 ? -8.644 -2.006 9.574 1.00 98.25 71 VAL A N 1
ATOM 552 C CA . VAL A 1 71 ? -9.087 -1.529 8.257 1.00 98.25 71 VAL A CA 1
ATOM 553 C C . VAL A 1 71 ? -7.880 -1.297 7.344 1.00 98.25 71 VAL A C 1
ATOM 555 O O . VAL A 1 71 ? -7.872 -1.801 6.220 1.00 98.25 71 VAL A O 1
ATOM 558 N N . LEU A 1 72 ? -6.823 -0.630 7.819 1.00 97.94 72 LEU A N 1
ATOM 559 C CA . LEU A 1 72 ? -5.590 -0.438 7.043 1.00 97.94 72 LEU A CA 1
ATOM 560 C C . LEU A 1 72 ? -4.896 -1.760 6.699 1.00 97.94 72 LEU A C 1
ATOM 562 O O . LEU A 1 72 ? -4.444 -1.923 5.566 1.00 97.94 72 LEU A O 1
ATOM 566 N N . LEU A 1 73 ? -4.855 -2.720 7.627 1.00 98.56 73 LEU A N 1
ATOM 567 C CA . LEU A 1 73 ? -4.318 -4.056 7.374 1.00 98.56 73 LEU A CA 1
ATOM 568 C C . LEU A 1 73 ? -5.113 -4.771 6.274 1.00 98.56 73 LEU A C 1
ATOM 570 O O . LEU A 1 73 ? -4.525 -5.374 5.380 1.00 98.56 73 LEU A O 1
ATOM 574 N N . SER A 1 74 ? -6.442 -4.668 6.286 1.00 98.25 74 SER A N 1
ATOM 575 C CA . SER A 1 74 ? -7.278 -5.262 5.238 1.00 98.25 74 SER A CA 1
ATOM 576 C C . SER A 1 74 ? -7.026 -4.629 3.864 1.00 98.25 74 SER A C 1
ATOM 578 O O . SER A 1 74 ? -6.931 -5.343 2.865 1.00 98.25 74 SER A O 1
ATOM 580 N N . ILE A 1 75 ? -6.834 -3.304 3.811 1.00 98.12 75 ILE A N 1
ATOM 581 C CA . ILE A 1 75 ? -6.473 -2.582 2.584 1.00 98.12 75 ILE A CA 1
ATOM 582 C C . ILE A 1 75 ? -5.093 -3.031 2.099 1.00 98.12 75 ILE A C 1
ATOM 584 O O . ILE A 1 75 ? -4.917 -3.262 0.905 1.00 98.12 75 ILE A O 1
ATOM 588 N N . LEU A 1 76 ? -4.130 -3.205 3.008 1.00 98.00 76 LEU A N 1
ATOM 589 C CA . LEU A 1 76 ? -2.800 -3.721 2.689 1.00 98.00 76 LEU A CA 1
ATOM 590 C C . LEU A 1 76 ? -2.882 -5.118 2.055 1.00 98.00 76 LEU A C 1
ATOM 592 O O . LEU A 1 76 ? -2.250 -5.359 1.029 1.00 98.00 76 LEU A O 1
ATOM 596 N N . VAL A 1 77 ? -3.705 -6.016 2.604 1.00 98.25 77 VAL A N 1
ATOM 597 C CA . VAL A 1 77 ? -3.936 -7.355 2.035 1.00 98.25 77 VAL A CA 1
ATOM 598 C C . VAL A 1 77 ? -4.553 -7.268 0.635 1.00 98.25 77 VAL A C 1
ATOM 600 O O . VAL A 1 77 ? -4.063 -7.915 -0.291 1.00 98.25 77 VAL A O 1
ATOM 603 N N . VAL A 1 78 ? -5.575 -6.429 0.435 1.00 98.12 78 VAL A N 1
ATOM 604 C CA . VAL A 1 78 ? -6.182 -6.207 -0.890 1.00 98.12 78 VAL A CA 1
ATOM 605 C C . VAL A 1 78 ? -5.165 -5.642 -1.883 1.00 98.12 78 VAL A C 1
ATOM 607 O O . VAL A 1 78 ? -5.084 -6.116 -3.018 1.00 98.12 78 VAL A O 1
ATOM 610 N N . ALA A 1 79 ? -4.357 -4.668 -1.461 1.00 96.44 79 ALA A N 1
ATOM 611 C CA . ALA A 1 79 ? -3.308 -4.071 -2.278 1.00 96.44 79 ALA A CA 1
ATOM 612 C C . ALA A 1 79 ? -2.237 -5.096 -2.672 1.00 96.44 79 ALA A C 1
ATOM 614 O O . ALA A 1 79 ? -1.764 -5.058 -3.803 1.00 96.44 79 ALA A O 1
ATOM 615 N N . LEU A 1 80 ? -1.890 -6.048 -1.799 1.00 96.31 80 LEU A N 1
ATOM 616 C CA . LEU A 1 80 ? -0.986 -7.150 -2.142 1.00 96.31 80 LEU A CA 1
ATOM 617 C C . LEU A 1 80 ? -1.614 -8.099 -3.171 1.00 96.31 80 LEU A C 1
ATOM 619 O O . LEU A 1 80 ? -0.973 -8.428 -4.169 1.00 96.31 80 LEU A O 1
ATOM 623 N N . ILE A 1 81 ? -2.870 -8.510 -2.975 1.00 96.50 81 ILE A N 1
ATOM 624 C CA . ILE A 1 81 ? -3.564 -9.434 -3.889 1.00 96.50 81 ILE A CA 1
ATOM 625 C C . ILE A 1 81 ? -3.719 -8.805 -5.279 1.00 96.50 81 ILE A C 1
ATOM 627 O O . ILE A 1 81 ? -3.337 -9.398 -6.288 1.00 96.50 81 ILE A O 1
ATOM 631 N N . LEU A 1 82 ? -4.259 -7.588 -5.347 1.00 96.25 82 LEU A N 1
ATOM 632 C CA . LEU A 1 82 ? -4.476 -6.904 -6.619 1.00 96.25 82 LEU A CA 1
ATOM 633 C C . LEU A 1 82 ? -3.160 -6.411 -7.214 1.00 96.25 82 LEU A C 1
ATOM 635 O O . LEU A 1 82 ? -2.930 -6.587 -8.407 1.00 96.25 82 LEU A O 1
ATOM 639 N N . GLY A 1 83 ? -2.275 -5.848 -6.397 1.00 93.25 83 GLY A N 1
ATOM 640 C CA . GLY A 1 83 ? -0.974 -5.352 -6.832 1.00 93.25 83 GLY A CA 1
ATOM 641 C C . GLY A 1 83 ? -0.132 -6.448 -7.471 1.00 93.25 83 GLY A C 1
ATOM 642 O O . GLY A 1 83 ? 0.402 -6.235 -8.553 1.00 93.25 83 GLY A O 1
ATOM 643 N N . THR A 1 84 ? -0.076 -7.647 -6.884 1.00 92.75 84 THR A N 1
ATOM 644 C CA . THR A 1 84 ? 0.649 -8.781 -7.486 1.00 92.75 84 THR A CA 1
ATOM 645 C C . THR A 1 84 ? 0.000 -9.266 -8.783 1.00 92.75 84 THR A C 1
ATOM 647 O O . THR A 1 84 ? 0.711 -9.496 -9.766 1.00 92.75 84 THR A O 1
ATOM 650 N N . ALA A 1 85 ? -1.333 -9.369 -8.838 1.00 92.69 85 ALA A N 1
ATOM 651 C CA . ALA A 1 85 ? -2.051 -9.766 -10.051 1.00 92.69 85 ALA A CA 1
ATOM 652 C C . ALA A 1 85 ? -1.811 -8.784 -11.212 1.00 92.69 85 ALA A C 1
ATOM 654 O O . ALA A 1 85 ? -1.516 -9.201 -12.337 1.00 92.69 85 ALA A O 1
ATOM 655 N N . TRP A 1 86 ? -1.887 -7.479 -10.938 1.00 90.25 86 TRP A N 1
ATOM 656 C CA . TRP A 1 86 ? -1.656 -6.428 -11.927 1.00 90.25 86 TRP A CA 1
ATOM 657 C C . TRP A 1 86 ? -0.178 -6.282 -12.292 1.00 90.25 86 TRP A C 1
ATOM 659 O O . TRP A 1 86 ? 0.124 -6.161 -13.476 1.00 90.25 86 TRP A O 1
ATOM 669 N N . ALA A 1 87 ? 0.746 -6.391 -11.336 1.00 87.94 87 ALA A N 1
ATOM 670 C CA . ALA A 1 87 ? 2.182 -6.387 -11.611 1.00 87.94 87 ALA A CA 1
ATOM 671 C C . ALA A 1 87 ? 2.590 -7.574 -12.494 1.00 87.94 87 ALA A C 1
ATOM 673 O O . ALA A 1 87 ? 3.274 -7.391 -13.495 1.00 87.94 87 ALA A O 1
ATOM 674 N N . THR A 1 88 ? 2.102 -8.782 -12.196 1.00 87.00 88 THR A N 1
ATOM 675 C CA . THR A 1 88 ? 2.353 -9.968 -13.034 1.00 87.00 88 THR A CA 1
ATOM 676 C C . THR A 1 88 ? 1.811 -9.774 -14.444 1.00 87.00 88 THR A C 1
ATOM 678 O O . THR A 1 88 ? 2.442 -10.176 -15.420 1.00 87.00 88 THR A O 1
ATOM 681 N N . HIS A 1 89 ? 0.632 -9.160 -14.569 1.00 85.94 89 HIS A N 1
ATOM 682 C CA . HIS A 1 89 ? 0.064 -8.874 -15.875 1.00 85.94 89 HIS A CA 1
ATOM 683 C C . HIS A 1 89 ? 0.885 -7.845 -16.656 1.00 85.94 89 HIS A C 1
ATOM 685 O O . HIS A 1 89 ? 1.169 -8.086 -17.826 1.00 85.94 89 HIS A O 1
ATOM 691 N N . ALA A 1 90 ? 1.276 -6.747 -16.008 1.00 83.81 90 ALA A N 1
ATOM 692 C CA . ALA A 1 90 ? 2.108 -5.710 -16.603 1.00 83.81 90 ALA A CA 1
ATOM 693 C C . ALA A 1 90 ? 3.428 -6.303 -17.102 1.00 83.81 90 ALA A C 1
ATOM 695 O O . ALA A 1 90 ? 3.759 -6.143 -18.267 1.00 83.81 90 ALA A O 1
ATOM 696 N N . LEU A 1 91 ? 4.106 -7.104 -16.271 1.00 82.12 91 LEU A N 1
ATOM 697 C CA . LEU A 1 91 ? 5.365 -7.754 -16.638 1.00 82.12 91 LEU A CA 1
ATOM 698 C C . LEU A 1 91 ? 5.235 -8.684 -17.854 1.00 82.12 91 LEU A C 1
ATOM 700 O O . LEU A 1 91 ? 6.155 -8.772 -18.659 1.00 82.12 91 LEU A O 1
ATOM 704 N N . ARG A 1 92 ? 4.101 -9.379 -18.003 1.00 81.06 92 ARG A N 1
ATOM 705 C CA . ARG A 1 92 ? 3.847 -10.268 -19.153 1.00 81.06 92 ARG A CA 1
ATOM 706 C C . ARG A 1 92 ? 3.534 -9.523 -20.445 1.00 81.06 92 ARG A C 1
ATOM 708 O O . ARG A 1 92 ? 3.723 -10.084 -21.516 1.00 81.06 92 ARG A O 1
ATOM 715 N N . ASN A 1 93 ? 3.017 -8.307 -20.334 1.00 78.31 93 ASN A N 1
ATOM 716 C CA . ASN A 1 93 ? 2.563 -7.501 -21.458 1.00 78.31 93 ASN A CA 1
ATOM 717 C C . ASN A 1 93 ? 3.476 -6.295 -21.704 1.00 78.31 93 ASN A C 1
ATOM 719 O O . ASN A 1 93 ? 3.028 -5.332 -22.328 1.00 78.31 93 ASN A O 1
ATOM 723 N N . MET A 1 94 ? 4.721 -6.345 -21.213 1.00 71.50 94 MET A N 1
ATOM 724 C CA . MET A 1 94 ? 5.630 -5.215 -21.341 1.00 71.50 94 MET A CA 1
ATOM 725 C C . MET A 1 94 ? 5.863 -4.878 -22.812 1.00 71.50 94 MET A C 1
ATOM 727 O O . MET A 1 94 ? 6.225 -5.731 -23.622 1.00 71.50 94 MET A O 1
ATOM 731 N N . THR A 1 95 ? 5.610 -3.621 -23.151 1.00 78.19 95 THR A N 1
ATOM 732 C CA . THR A 1 95 ? 5.869 -3.063 -24.478 1.00 78.19 95 THR A CA 1
ATOM 733 C C . THR A 1 95 ? 7.352 -2.732 -24.634 1.00 78.19 95 THR A C 1
ATOM 735 O O . THR A 1 95 ? 8.070 -2.547 -23.652 1.00 78.19 95 THR A O 1
ATOM 738 N N . ILE A 1 96 ? 7.808 -2.571 -25.879 1.00 68.69 96 ILE A N 1
ATOM 739 C CA . ILE A 1 96 ? 9.199 -2.201 -26.206 1.00 68.69 96 ILE A CA 1
ATOM 740 C C . ILE A 1 96 ? 9.646 -0.934 -25.445 1.00 68.69 96 ILE A C 1
ATOM 742 O O . ILE A 1 96 ? 10.795 -0.825 -25.025 1.00 68.69 96 ILE A O 1
ATOM 746 N N . LEU A 1 97 ? 8.735 0.019 -25.211 1.00 68.00 97 LEU A N 1
ATOM 747 C CA . LEU A 1 97 ? 9.030 1.252 -24.469 1.00 68.00 97 LEU A CA 1
ATOM 748 C C . LEU A 1 97 ? 9.316 1.002 -22.981 1.00 68.00 97 LEU A C 1
ATOM 750 O O . LEU A 1 97 ? 10.135 1.700 -22.384 1.00 68.00 97 LEU A O 1
ATOM 754 N N . GLU A 1 98 ? 8.660 0.014 -22.378 1.00 74.19 98 GLU A N 1
ATOM 755 C CA . GLU A 1 98 ? 8.865 -0.345 -20.974 1.00 74.19 98 GLU A CA 1
ATOM 756 C C . GLU A 1 98 ? 10.178 -1.097 -20.782 1.00 74.19 98 GLU A C 1
ATOM 758 O O . GLU A 1 98 ? 10.878 -0.856 -19.802 1.00 74.19 98 GLU A O 1
ATOM 763 N N . GLU A 1 99 ? 10.553 -1.942 -21.742 1.00 76.25 99 GLU A N 1
ATOM 764 C CA . GLU A 1 99 ? 11.849 -2.619 -21.747 1.00 76.25 99 GLU A CA 1
ATOM 765 C C . GLU A 1 99 ? 12.996 -1.599 -21.799 1.00 76.25 99 GLU A C 1
ATOM 767 O O . GLU A 1 99 ? 13.846 -1.585 -20.905 1.00 76.25 99 GLU A O 1
ATOM 772 N N . VAL A 1 100 ? 12.930 -0.640 -22.731 1.00 76.75 100 VAL A N 1
ATOM 773 C CA . VAL A 1 100 ? 13.893 0.471 -22.812 1.00 76.75 100 VAL A CA 1
ATOM 774 C C . VAL A 1 100 ? 13.899 1.297 -21.522 1.00 76.75 100 VAL A C 1
ATOM 776 O O . VAL A 1 100 ? 14.966 1.602 -20.993 1.00 76.75 100 VAL A O 1
ATOM 779 N N . MET A 1 101 ? 12.732 1.632 -20.955 1.00 76.12 101 MET A N 1
ATOM 780 C CA . MET A 1 101 ? 12.664 2.351 -19.673 1.00 76.12 101 MET A CA 1
ATOM 781 C C . MET A 1 101 ? 13.339 1.589 -18.530 1.00 76.12 101 MET A C 1
ATOM 783 O O . MET A 1 101 ? 13.980 2.201 -17.675 1.00 76.12 101 MET A O 1
ATOM 787 N N . MET A 1 102 ? 13.202 0.265 -18.495 1.00 77.38 102 MET A N 1
ATOM 788 C CA . MET A 1 102 ? 13.797 -0.585 -17.466 1.00 77.38 102 MET A CA 1
ATOM 789 C C . MET A 1 102 ? 15.320 -0.703 -17.613 1.00 77.38 102 MET A C 1
ATOM 791 O O . MET A 1 102 ? 16.007 -0.946 -16.617 1.00 77.38 102 MET A O 1
ATOM 795 N N . GLU A 1 103 ? 15.859 -0.492 -18.810 1.00 81.25 103 GLU A N 1
ATOM 796 C CA . GLU A 1 103 ? 17.300 -0.409 -19.063 1.00 81.25 103 GLU A CA 1
ATOM 797 C C . GLU A 1 103 ? 17.906 0.950 -18.692 1.00 81.25 103 GLU A C 1
ATOM 799 O O . GLU A 1 103 ? 19.107 1.036 -18.423 1.00 81.25 103 GLU A O 1
ATOM 804 N N . ILE A 1 104 ? 17.091 2.007 -18.576 1.00 82.25 104 ILE A N 1
ATOM 805 C CA . ILE A 1 104 ? 17.574 3.311 -18.114 1.00 82.25 104 ILE A CA 1
ATOM 806 C C . ILE A 1 104 ? 18.161 3.170 -16.706 1.00 82.25 104 ILE A C 1
ATOM 808 O O . ILE A 1 104 ? 17.477 2.823 -15.734 1.00 82.25 104 ILE A O 1
ATOM 812 N N . GLY A 1 105 ? 19.441 3.529 -16.585 1.00 83.56 105 GLY A N 1
ATOM 813 C CA . GLY A 1 105 ? 20.199 3.488 -15.340 1.00 83.56 105 GLY A CA 1
ATOM 814 C C . GLY A 1 105 ? 19.426 4.071 -14.151 1.00 83.56 105 GLY A C 1
ATOM 815 O O . GLY A 1 105 ? 19.067 5.253 -14.102 1.00 83.56 105 GLY A O 1
ATOM 816 N N . GLY A 1 106 ? 19.161 3.214 -13.166 1.00 83.12 106 GLY A N 1
ATOM 817 C CA . GLY A 1 106 ? 18.492 3.570 -11.918 1.00 83.12 106 GLY A CA 1
ATOM 818 C C . GLY A 1 106 ? 16.966 3.688 -11.980 1.00 83.12 106 GLY A C 1
ATOM 819 O O . GLY A 1 106 ? 16.382 3.954 -10.934 1.00 83.12 106 GLY A O 1
ATOM 820 N N . PHE A 1 107 ? 16.300 3.499 -13.127 1.00 86.12 107 PHE A N 1
ATOM 821 C CA . PHE A 1 107 ? 14.830 3.537 -13.197 1.00 86.12 107 PHE A CA 1
ATOM 822 C C . PHE A 1 107 ? 14.196 2.396 -12.384 1.00 86.12 107 PHE A C 1
ATOM 824 O O . PHE A 1 107 ? 13.347 2.651 -11.529 1.00 86.12 107 PHE A O 1
ATOM 831 N N . LYS A 1 108 ? 14.709 1.162 -12.536 1.00 86.62 108 LYS A N 1
ATOM 832 C CA . LYS A 1 108 ? 14.303 -0.014 -11.738 1.00 86.62 108 LYS A CA 1
ATOM 833 C C . LYS A 1 108 ? 14.334 0.255 -10.232 1.00 86.62 108 LYS A C 1
ATOM 835 O O . LYS A 1 108 ? 13.383 -0.065 -9.528 1.00 86.62 108 LYS A O 1
ATOM 840 N N . ALA A 1 109 ? 15.400 0.888 -9.740 1.00 88.19 109 ALA A N 1
ATOM 841 C CA . ALA A 1 109 ? 15.542 1.204 -8.320 1.00 88.19 109 ALA A CA 1
ATOM 842 C C . ALA A 1 109 ? 14.444 2.160 -7.818 1.00 88.19 109 ALA A C 1
ATOM 844 O O . ALA A 1 109 ? 13.967 1.997 -6.698 1.00 88.19 109 ALA A O 1
ATOM 845 N N . ARG A 1 110 ? 13.997 3.119 -8.641 1.00 89.44 110 ARG A N 1
ATOM 846 C CA . ARG A 1 110 ? 12.896 4.032 -8.280 1.00 89.44 110 ARG A CA 1
ATOM 847 C C . ARG A 1 110 ? 11.561 3.330 -8.276 1.00 89.44 110 ARG A C 1
ATOM 849 O O . ARG A 1 110 ? 10.791 3.542 -7.353 1.00 89.44 110 ARG A O 1
ATOM 856 N N . LEU A 1 111 ? 11.308 2.489 -9.276 1.00 89.62 111 LEU A N 1
ATOM 857 C CA . LEU A 1 111 ? 10.086 1.696 -9.336 1.00 89.62 111 LEU A CA 1
ATOM 858 C C . LEU A 1 111 ? 9.968 0.809 -8.092 1.00 89.62 111 LEU A C 1
ATOM 860 O O . LEU A 1 111 ? 8.943 0.825 -7.419 1.00 89.62 111 LEU A O 1
ATOM 864 N N . ILE A 1 112 ? 11.055 0.123 -7.730 1.00 91.62 112 ILE A N 1
ATOM 865 C CA . ILE A 1 112 ? 11.123 -0.683 -6.509 1.00 91.62 112 ILE A CA 1
ATOM 866 C C . ILE A 1 112 ? 10.899 0.192 -5.269 1.00 91.62 112 ILE A C 1
ATOM 868 O O . ILE A 1 112 ? 10.066 -0.149 -4.434 1.00 91.62 112 ILE A O 1
ATOM 872 N N . ALA A 1 113 ? 11.579 1.338 -5.151 1.00 94.56 113 ALA A N 1
ATOM 873 C CA . ALA A 1 113 ? 11.411 2.240 -4.011 1.00 94.56 113 ALA A CA 1
ATOM 874 C C . ALA A 1 113 ? 9.973 2.771 -3.888 1.00 94.56 113 ALA A C 1
ATOM 876 O O . ALA A 1 113 ? 9.411 2.761 -2.799 1.00 94.56 113 ALA A O 1
ATOM 877 N N . SER A 1 114 ? 9.348 3.173 -4.995 1.00 94.38 114 SER A N 1
ATOM 878 C CA . SER A 1 114 ? 7.968 3.665 -5.047 1.00 94.38 114 SER A CA 1
ATOM 879 C C . SER A 1 114 ? 6.922 2.605 -4.698 1.00 94.38 114 SER A C 1
ATOM 881 O O . SER A 1 114 ? 5.795 2.968 -4.379 1.00 94.38 114 SER A O 1
ATOM 883 N N . ILE A 1 115 ? 7.282 1.321 -4.719 1.00 93.50 115 ILE A N 1
ATOM 884 C CA . ILE A 1 115 ? 6.433 0.232 -4.229 1.00 93.50 115 ILE A CA 1
ATOM 885 C C . ILE A 1 115 ? 6.776 -0.074 -2.768 1.00 93.50 115 ILE A C 1
ATOM 887 O O . ILE A 1 115 ? 5.906 -0.032 -1.908 1.00 93.50 115 ILE A O 1
ATOM 891 N N . ILE A 1 116 ? 8.042 -0.341 -2.447 1.00 96.62 116 ILE A N 1
ATOM 892 C CA . ILE A 1 116 ? 8.440 -0.803 -1.110 1.00 96.62 116 ILE A CA 1
ATOM 893 C C . ILE A 1 116 ? 8.189 0.261 -0.040 1.00 96.62 116 ILE A C 1
ATOM 895 O O . ILE A 1 116 ? 7.715 -0.066 1.044 1.00 96.62 116 ILE A O 1
ATOM 899 N N . VAL A 1 117 ? 8.494 1.528 -0.322 1.00 97.56 117 VAL A N 1
ATOM 900 C CA . VAL A 1 117 ? 8.453 2.597 0.684 1.00 97.56 117 VAL A CA 1
ATOM 901 C C . VAL A 1 117 ? 7.022 2.854 1.193 1.00 97.56 117 VAL A C 1
ATOM 903 O O . VAL A 1 117 ? 6.836 2.835 2.411 1.00 97.56 117 VAL A O 1
ATOM 906 N N . PRO A 1 118 ? 5.988 2.994 0.337 1.00 96.38 118 PRO A N 1
ATOM 907 C CA . PRO A 1 118 ? 4.603 3.086 0.807 1.00 96.38 118 PRO A CA 1
ATOM 908 C C . PRO A 1 118 ? 4.113 1.837 1.548 1.00 96.38 118 PRO A C 1
ATOM 910 O O . PRO A 1 118 ? 3.411 1.965 2.547 1.00 96.38 118 PRO A O 1
ATOM 913 N N . PHE A 1 119 ? 4.494 0.630 1.113 1.00 97.12 119 PHE A N 1
ATOM 914 C CA . PHE A 1 119 ? 4.124 -0.603 1.823 1.00 97.12 119 PHE A CA 1
ATOM 915 C C . PHE A 1 119 ? 4.783 -0.682 3.205 1.00 97.12 119 PHE A C 1
ATOM 917 O O . PHE A 1 119 ? 4.130 -1.059 4.174 1.00 97.12 119 PHE A O 1
ATOM 924 N N . GLY A 1 120 ? 6.046 -0.265 3.319 1.00 98.00 120 GLY A N 1
ATOM 925 C CA . GLY A 1 120 ? 6.738 -0.133 4.599 1.00 98.00 120 GLY A CA 1
ATOM 926 C C . GLY A 1 120 ? 6.039 0.857 5.531 1.00 98.00 120 GLY A C 1
ATOM 927 O O . GLY A 1 120 ? 5.837 0.546 6.703 1.00 98.00 120 GLY A O 1
ATOM 928 N N . LEU A 1 121 ? 5.594 2.004 5.001 1.00 98.25 121 LEU A N 1
ATOM 929 C CA . LEU A 1 121 ? 4.790 2.962 5.762 1.00 98.25 121 LEU A CA 1
ATOM 930 C C . LEU A 1 121 ? 3.459 2.347 6.215 1.00 98.25 121 LEU A C 1
ATOM 932 O O . LEU A 1 121 ? 3.100 2.484 7.378 1.00 98.25 121 LEU A O 1
ATOM 936 N N . MET A 1 122 ? 2.746 1.639 5.337 1.00 97.94 122 MET A N 1
ATOM 937 C CA . MET A 1 122 ? 1.486 0.973 5.686 1.00 97.94 122 MET A CA 1
ATOM 938 C C . MET A 1 122 ? 1.674 -0.053 6.807 1.00 97.94 122 MET A C 1
ATOM 940 O O . MET A 1 122 ? 0.897 -0.064 7.757 1.00 97.94 122 MET A O 1
ATOM 944 N N . ILE A 1 123 ? 2.721 -0.880 6.736 1.00 98.50 123 ILE A N 1
ATOM 945 C CA . ILE A 1 123 ? 3.053 -1.847 7.791 1.00 98.50 123 ILE A CA 1
ATOM 946 C C . ILE A 1 123 ? 3.354 -1.119 9.103 1.00 98.50 123 ILE A C 1
ATOM 948 O O . ILE A 1 123 ? 2.807 -1.483 10.142 1.00 98.50 123 ILE A O 1
ATOM 952 N N . PHE A 1 124 ? 4.177 -0.068 9.056 1.00 98.56 124 PHE A N 1
ATOM 953 C CA . PHE A 1 124 ? 4.461 0.760 10.224 1.00 98.56 124 PHE A CA 1
ATOM 954 C C . PHE A 1 124 ? 3.179 1.339 10.835 1.00 98.56 124 PHE A C 1
ATOM 956 O O . PHE A 1 124 ? 2.986 1.215 12.039 1.00 98.56 124 PHE A O 1
ATOM 963 N N . LEU A 1 125 ? 2.283 1.916 10.028 1.00 98.38 125 LEU A N 1
ATOM 964 C CA . LEU A 1 125 ? 1.034 2.510 10.506 1.00 98.38 125 LEU A CA 1
ATOM 965 C C . LEU A 1 125 ? 0.096 1.471 11.121 1.00 98.38 125 LEU A C 1
ATOM 967 O O . LEU A 1 125 ? -0.504 1.747 12.155 1.00 98.38 125 LEU A O 1
ATOM 971 N N . VAL A 1 126 ? -0.005 0.275 10.536 1.00 98.44 126 VAL A N 1
ATOM 972 C CA . VAL A 1 126 ? -0.777 -0.832 11.122 1.00 98.44 126 VAL A CA 1
ATOM 973 C C . VAL A 1 126 ? -0.229 -1.192 12.503 1.00 98.44 126 VAL A C 1
ATOM 975 O O . VAL A 1 126 ? -0.995 -1.251 13.463 1.00 98.44 126 VAL A O 1
ATOM 978 N N . LEU A 1 127 ? 1.088 -1.390 12.622 1.00 98.50 127 LEU A N 1
ATOM 979 C CA . LEU A 1 127 ? 1.725 -1.720 13.899 1.00 98.50 127 LEU A CA 1
ATOM 980 C C . LEU A 1 127 ? 1.566 -0.585 14.918 1.00 98.50 127 LEU A C 1
ATOM 982 O O . LEU A 1 127 ? 1.222 -0.837 16.070 1.00 98.50 127 LEU A O 1
ATOM 986 N N . TRP A 1 128 ? 1.767 0.660 14.486 1.00 98.50 128 TRP A N 1
ATOM 987 C CA . TRP A 1 128 ? 1.606 1.849 15.315 1.00 98.50 128 TRP A CA 1
ATOM 988 C C . TRP A 1 128 ? 0.187 1.951 15.878 1.00 98.50 128 TRP A C 1
ATOM 990 O O . TRP A 1 128 ? -0.001 2.014 17.091 1.00 98.50 128 TRP A O 1
ATOM 1000 N N . LEU A 1 129 ? -0.819 1.925 15.002 1.00 98.06 129 LEU A N 1
ATOM 1001 C CA . LEU A 1 129 ? -2.221 2.101 15.376 1.00 98.06 129 LEU A CA 1
ATOM 1002 C C . LEU A 1 129 ? -2.741 0.978 16.268 1.00 98.06 129 LEU A C 1
ATOM 1004 O O . LEU A 1 129 ? -3.531 1.233 17.173 1.00 98.06 129 LEU A O 1
ATOM 1008 N N . PHE A 1 130 ? -2.303 -0.256 16.023 1.00 97.50 130 PHE A N 1
ATOM 1009 C CA . PHE A 1 130 ? -2.809 -1.404 16.761 1.00 97.50 130 PHE A CA 1
ATOM 1010 C C . PHE A 1 130 ? -2.164 -1.555 18.144 1.00 97.50 130 PHE A C 1
ATOM 1012 O O . PHE A 1 130 ? -2.860 -1.883 19.105 1.00 97.50 130 PHE A O 1
ATOM 1019 N N . PHE A 1 131 ? -0.852 -1.321 18.250 1.00 97.81 131 PHE A N 1
ATOM 1020 C CA . PHE A 1 131 ? -0.093 -1.630 19.466 1.00 97.81 131 PHE A CA 1
ATOM 1021 C C . PHE A 1 131 ? 0.301 -0.416 20.303 1.00 97.81 131 PHE A C 1
ATOM 1023 O O . PHE A 1 131 ? 0.462 -0.573 21.506 1.00 97.81 131 PHE A O 1
ATOM 1030 N N . TYR A 1 132 ? 0.472 0.764 19.701 1.00 98.06 132 TYR A N 1
ATOM 1031 C CA . TYR A 1 132 ? 1.099 1.905 20.382 1.00 98.06 132 TYR A CA 1
ATOM 1032 C C . TYR A 1 132 ? 0.176 3.115 20.520 1.00 98.06 132 TYR A C 1
ATOM 1034 O O . TYR A 1 132 ? 0.225 3.801 21.531 1.00 98.06 132 TYR A O 1
ATOM 1042 N N . ALA A 1 133 ? -0.695 3.379 19.543 1.00 97.75 133 ALA A N 1
ATOM 1043 C CA . ALA A 1 133 ? -1.454 4.632 19.464 1.00 97.75 133 ALA A CA 1
ATOM 1044 C C . ALA A 1 133 ? -2.378 4.919 20.663 1.00 97.75 133 ALA A C 1
ATOM 1046 O O . ALA A 1 133 ? -2.721 6.074 20.900 1.00 97.75 133 ALA A O 1
ATOM 1047 N N . VAL A 1 134 ? -2.783 3.892 21.415 1.00 97.50 134 VAL A N 1
ATOM 1048 C CA . VAL A 1 134 ? -3.683 4.017 22.576 1.00 97.50 134 VAL A CA 1
ATOM 1049 C C . VAL A 1 134 ? -3.044 4.799 23.721 1.00 97.50 134 VAL A C 1
ATOM 1051 O O . VAL A 1 134 ? -3.743 5.523 24.424 1.00 97.50 134 VAL A O 1
ATOM 1054 N N . ASP A 1 135 ? -1.725 4.689 23.875 1.00 98.00 135 ASP A N 1
ATOM 1055 C CA . ASP A 1 135 ? -0.977 5.323 24.964 1.00 98.00 135 ASP A CA 1
ATOM 1056 C C . ASP A 1 135 ? -0.640 6.797 24.678 1.00 98.00 135 ASP A C 1
ATOM 1058 O O . ASP A 1 135 ? -0.034 7.477 25.506 1.00 98.00 135 ASP A O 1
ATOM 1062 N N . PHE A 1 136 ? -1.030 7.297 23.503 1.00 97.62 136 PHE A N 1
ATOM 1063 C CA . PHE A 1 136 ? -0.767 8.654 23.041 1.00 97.62 136 PHE A CA 1
ATOM 1064 C C . PHE A 1 136 ? -2.071 9.429 22.868 1.00 97.62 136 PHE A C 1
ATOM 1066 O O . PHE A 1 136 ? -3.105 8.892 22.459 1.00 97.62 136 PHE A O 1
ATOM 1073 N N . ASP A 1 137 ? -2.014 10.734 23.117 1.00 97.56 137 ASP A N 1
ATOM 1074 C CA . ASP A 1 137 ? -3.139 11.606 22.809 1.00 97.56 137 ASP A CA 1
ATOM 1075 C C . ASP A 1 137 ? -3.342 11.757 21.287 1.00 97.56 137 ASP A C 1
ATOM 1077 O O . ASP A 1 137 ? -2.524 11.351 20.450 1.00 97.56 137 ASP A O 1
ATOM 1081 N N . ILE A 1 138 ? -4.481 12.332 20.899 1.00 96.25 138 ILE A N 1
ATOM 1082 C CA . ILE A 1 138 ? -4.830 12.496 19.485 1.00 96.25 138 ILE A CA 1
ATOM 1083 C C . ILE A 1 138 ? -3.839 13.397 18.729 1.00 96.25 138 ILE A C 1
ATOM 1085 O O . ILE A 1 138 ? -3.533 13.124 17.569 1.00 96.25 138 ILE A O 1
ATOM 1089 N N . TYR A 1 139 ? -3.294 14.438 19.365 1.00 98.06 139 TYR A N 1
ATOM 1090 C CA . TYR A 1 139 ? -2.339 15.352 18.735 1.00 98.06 139 TYR A CA 1
ATOM 1091 C C . TYR A 1 139 ? -0.981 14.682 18.527 1.00 98.06 139 TYR A C 1
ATOM 1093 O O . TYR A 1 139 ? -0.377 14.840 17.466 1.00 98.06 139 TYR A O 1
ATOM 1101 N N . GLN A 1 140 ? -0.525 13.888 19.494 1.00 98.25 140 GLN A N 1
ATOM 1102 C CA . GLN A 1 140 ? 0.684 13.076 19.391 1.00 98.25 140 GLN A CA 1
ATOM 1103 C C . GLN A 1 140 ? 0.566 12.047 18.263 1.00 98.25 140 GLN A C 1
ATOM 1105 O O . GLN A 1 140 ? 1.462 11.941 17.425 1.00 98.25 140 GLN A O 1
ATOM 1110 N N . ASN A 1 141 ? -0.568 11.349 18.173 1.00 97.81 141 ASN A N 1
ATOM 1111 C CA . ASN A 1 141 ? -0.830 10.418 17.078 1.00 97.81 141 ASN A CA 1
ATOM 1112 C C . ASN A 1 141 ? -0.832 11.118 15.711 1.00 97.81 141 ASN A C 1
ATOM 1114 O O . ASN A 1 141 ? -0.221 10.616 14.764 1.00 97.81 141 ASN A O 1
ATOM 1118 N N . ILE A 1 142 ? -1.461 12.292 15.596 1.00 97.62 142 ILE A N 1
ATOM 1119 C CA . ILE A 1 142 ? -1.430 13.095 14.363 1.00 97.62 142 ILE A CA 1
ATOM 1120 C C . ILE A 1 142 ? 0.008 13.497 14.013 1.00 97.62 142 ILE A C 1
ATOM 1122 O O . ILE A 1 142 ? 0.419 13.341 12.862 1.00 97.62 142 ILE A O 1
ATOM 1126 N N . ALA A 1 143 ? 0.794 13.964 14.987 1.00 98.38 143 ALA A N 1
ATOM 1127 C CA . ALA A 1 143 ? 2.185 14.350 14.768 1.00 98.38 143 ALA A CA 1
ATOM 1128 C C . ALA A 1 143 ? 3.021 13.179 14.231 1.00 98.38 143 ALA A C 1
ATOM 1130 O O . ALA A 1 143 ? 3.759 13.343 13.261 1.00 98.38 143 ALA A O 1
ATOM 1131 N N . ILE A 1 144 ? 2.858 11.982 14.797 1.00 98.19 144 ILE A N 1
ATOM 1132 C CA . ILE A 1 144 ? 3.577 10.775 14.367 1.00 98.19 144 ILE A CA 1
ATOM 1133 C C . ILE A 1 144 ? 3.174 10.364 12.948 1.00 98.19 144 ILE A C 1
ATOM 1135 O O . ILE A 1 144 ? 4.042 10.059 12.127 1.00 98.19 144 ILE A O 1
ATOM 1139 N N . ASN A 1 145 ? 1.883 10.447 12.613 1.00 96.94 145 ASN A N 1
ATOM 1140 C CA . ASN A 1 145 ? 1.408 10.218 11.249 1.00 96.94 145 ASN A CA 1
ATOM 1141 C C . ASN A 1 145 ? 2.047 11.209 10.261 1.00 96.94 145 ASN A C 1
ATOM 1143 O O . ASN A 1 145 ? 2.610 10.787 9.250 1.00 96.94 145 ASN A O 1
ATOM 1147 N N . ILE A 1 146 ? 2.045 12.509 10.571 1.00 98.31 146 ILE A N 1
ATOM 1148 C CA . ILE A 1 146 ? 2.662 13.539 9.721 1.00 98.31 146 ILE A CA 1
ATOM 1149 C C . ILE A 1 146 ? 4.159 13.268 9.540 1.00 98.31 146 ILE A C 1
ATOM 1151 O O . ILE A 1 146 ? 4.648 13.265 8.410 1.00 98.31 146 ILE A O 1
ATOM 1155 N N . VAL A 1 147 ? 4.887 12.991 10.625 1.00 98.69 147 VAL A N 1
ATOM 1156 C CA . VAL A 1 147 ? 6.325 12.688 10.570 1.00 98.69 147 VAL A CA 1
ATOM 1157 C C . VAL A 1 147 ? 6.594 11.458 9.704 1.00 98.69 147 VAL A C 1
ATOM 1159 O O . VAL A 1 147 ? 7.493 11.490 8.868 1.00 98.69 147 VAL A O 1
ATOM 1162 N N . SER A 1 148 ? 5.796 10.397 9.830 1.00 98.25 148 SER A N 1
ATOM 1163 C CA . SER A 1 148 ? 5.964 9.182 9.025 1.00 98.25 148 SER A CA 1
ATOM 1164 C C . SER A 1 148 ? 5.762 9.429 7.519 1.00 98.25 148 SER A C 1
ATOM 1166 O O . SER A 1 148 ? 6.547 8.949 6.697 1.00 98.25 148 SER A O 1
ATOM 1168 N N . ILE A 1 149 ? 4.785 10.266 7.146 1.00 97.94 149 ILE A N 1
ATOM 1169 C CA . ILE A 1 149 ? 4.560 10.690 5.757 1.00 97.94 149 ILE A CA 1
ATOM 1170 C C . ILE A 1 149 ? 5.724 11.558 5.266 1.00 97.94 149 ILE A C 1
ATOM 1172 O O . ILE A 1 149 ? 6.200 11.366 4.148 1.00 97.94 149 ILE A O 1
ATOM 1176 N N . LEU A 1 150 ? 6.226 12.482 6.091 1.00 98.44 150 LEU A N 1
ATOM 1177 C CA . LEU A 1 150 ? 7.386 13.309 5.747 1.00 98.44 150 LEU A CA 1
ATOM 1178 C C . LEU A 1 150 ? 8.641 12.463 5.514 1.00 98.44 150 LEU A C 1
ATOM 1180 O O . LEU A 1 150 ? 9.374 12.721 4.561 1.00 98.44 150 LEU A O 1
ATOM 1184 N N . VAL A 1 151 ? 8.867 11.427 6.326 1.00 98.44 151 VAL A N 1
ATOM 1185 C CA . VAL A 1 151 ? 9.960 10.464 6.120 1.00 98.44 151 VAL A CA 1
ATOM 1186 C C . VAL A 1 151 ? 9.794 9.748 4.780 1.00 98.44 151 VAL A C 1
ATOM 1188 O O . VAL A 1 151 ? 10.735 9.707 3.988 1.00 98.44 151 VAL A O 1
ATOM 1191 N N . MET A 1 152 ? 8.593 9.247 4.478 1.00 97.75 152 MET A N 1
ATOM 1192 C CA . MET A 1 152 ? 8.286 8.596 3.202 1.00 97.75 152 MET A CA 1
ATOM 1193 C C . MET A 1 152 ? 8.566 9.519 2.002 1.00 97.75 152 MET A C 1
ATOM 1195 O O . MET A 1 152 ? 9.282 9.139 1.073 1.00 97.75 152 MET A O 1
ATOM 1199 N N . VAL A 1 153 ? 8.038 10.748 2.034 1.00 97.44 153 VAL A N 1
ATOM 1200 C CA . VAL A 1 153 ? 8.237 11.763 0.987 1.00 97.44 153 VAL A CA 1
ATOM 1201 C C . VAL A 1 153 ? 9.709 12.149 0.873 1.00 97.44 153 VAL A C 1
ATOM 1203 O O . VAL A 1 153 ? 10.206 12.296 -0.240 1.00 97.44 153 VAL A O 1
ATOM 1206 N N . GLY A 1 154 ? 10.431 12.263 1.988 1.00 97.12 154 GLY A N 1
ATOM 1207 C CA . GLY A 1 154 ? 11.868 12.526 2.004 1.00 97.12 154 GLY A CA 1
ATOM 1208 C C . GLY A 1 154 ? 12.667 11.423 1.308 1.00 97.12 154 GLY A C 1
ATOM 1209 O O . GLY A 1 154 ? 13.486 11.717 0.436 1.00 97.12 154 GLY A O 1
ATOM 1210 N N . ILE A 1 155 ? 12.386 10.154 1.626 1.00 96.62 155 ILE A N 1
ATOM 1211 C CA . ILE A 1 155 ? 13.034 8.991 1.000 1.00 96.62 155 ILE A CA 1
ATOM 1212 C C . ILE A 1 155 ? 12.773 8.984 -0.509 1.00 96.62 155 ILE A C 1
ATOM 1214 O O . ILE A 1 155 ? 13.715 8.925 -1.303 1.00 96.62 155 ILE A O 1
ATOM 1218 N N . LEU A 1 156 ? 11.506 9.094 -0.921 1.00 95.81 156 LEU A N 1
ATOM 1219 C CA . LEU A 1 156 ? 11.146 9.125 -2.340 1.00 95.81 156 LEU A CA 1
ATOM 1220 C C . LEU A 1 156 ? 11.760 10.345 -3.038 1.00 95.81 156 LEU A C 1
ATOM 1222 O O . LEU A 1 156 ? 12.338 10.216 -4.116 1.00 95.81 156 LEU A O 1
ATOM 1226 N N . GLY A 1 157 ? 11.729 11.512 -2.400 1.00 94.44 157 GLY A N 1
ATOM 1227 C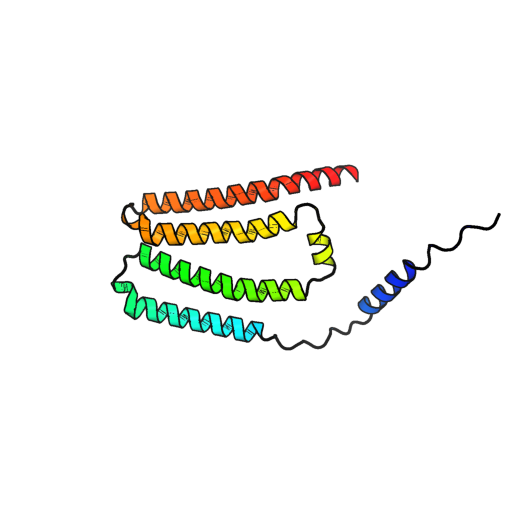 CA . GLY A 1 157 ? 12.332 12.739 -2.903 1.00 94.44 157 GLY A CA 1
ATOM 1228 C C . GLY A 1 157 ? 13.820 12.572 -3.202 1.00 94.44 157 GLY A C 1
ATOM 1229 O O . GLY A 1 157 ? 14.262 12.943 -4.285 1.00 94.44 157 GLY 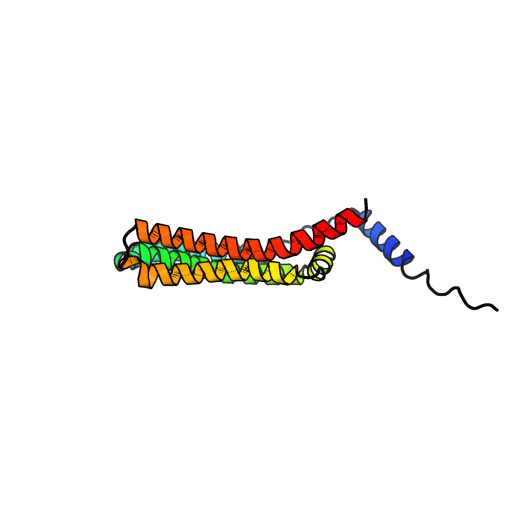A O 1
ATOM 1230 N N . VAL A 1 158 ? 14.593 11.953 -2.305 1.00 94.00 158 VAL A N 1
ATOM 1231 C CA . VAL A 1 158 ? 16.024 11.672 -2.522 1.00 94.00 158 VAL A CA 1
ATOM 1232 C C . VAL A 1 158 ? 16.235 10.701 -3.687 1.00 94.00 158 VAL A C 1
ATOM 1234 O O . VAL A 1 158 ? 17.057 10.962 -4.574 1.00 94.00 158 VAL A O 1
ATOM 1237 N N . VAL A 1 159 ? 15.466 9.609 -3.720 1.00 93.31 159 VAL A N 1
ATOM 1238 C CA . VAL A 1 159 ? 15.542 8.582 -4.770 1.00 93.31 159 VAL A CA 1
ATOM 1239 C C . VAL A 1 159 ? 15.287 9.184 -6.157 1.00 93.31 159 VAL A C 1
ATOM 1241 O O . VAL A 1 159 ? 16.044 8.922 -7.094 1.00 93.31 159 VAL A O 1
ATOM 1244 N N . TRP A 1 160 ? 14.281 10.049 -6.288 1.00 91.38 160 TRP A N 1
ATOM 1245 C CA . TRP A 1 160 ? 13.929 10.688 -7.558 1.00 91.38 160 TRP A CA 1
ATOM 1246 C C . TRP A 1 160 ? 14.854 11.858 -7.924 1.00 91.38 160 TRP A C 1
ATOM 1248 O O . TRP A 1 160 ? 15.314 11.947 -9.067 1.00 91.38 160 TRP A O 1
ATOM 1258 N N . LYS A 1 161 ? 15.209 12.712 -6.956 1.00 91.12 161 LYS A N 1
ATOM 1259 C CA . LYS A 1 161 ? 16.114 13.860 -7.147 1.00 91.12 161 LYS A CA 1
ATOM 1260 C C . LYS A 1 161 ? 17.476 13.438 -7.692 1.00 91.12 161 LYS A C 1
ATOM 1262 O O . LYS A 1 161 ? 17.983 14.060 -8.624 1.00 91.12 161 LYS A O 1
ATOM 1267 N N . SER A 1 162 ? 18.049 12.367 -7.139 1.00 83.69 162 SER A N 1
ATOM 1268 C CA . SER A 1 162 ? 19.387 11.885 -7.511 1.00 83.69 162 SER A CA 1
ATOM 1269 C C . SER A 1 162 ? 19.529 11.541 -8.999 1.00 83.69 162 SER A C 1
ATOM 1271 O O . SER A 1 162 ? 20.619 11.650 -9.559 1.00 83.69 162 SER A O 1
ATOM 1273 N N . TRP A 1 163 ? 18.435 11.160 -9.662 1.00 83.75 163 TRP A N 1
ATOM 1274 C CA . TRP A 1 163 ? 18.434 10.877 -11.093 1.00 83.75 163 TRP A CA 1
ATOM 1275 C C . TRP A 1 163 ? 18.006 12.053 -11.953 1.00 83.75 163 TRP A C 1
ATOM 1277 O O . TRP A 1 163 ? 18.603 12.254 -13.009 1.00 83.75 163 TRP A O 1
ATOM 1287 N N . GLY A 1 164 ? 17.015 12.836 -11.513 1.00 80.75 164 GLY A N 1
ATOM 1288 C CA . GLY A 1 164 ? 16.567 14.010 -12.267 1.00 80.75 164 GLY A CA 1
ATOM 1289 C C . GLY A 1 164 ? 17.731 14.951 -12.586 1.00 80.75 164 GLY A C 1
ATOM 1290 O O . GLY A 1 164 ? 17.840 15.461 -13.697 1.00 80.75 164 GLY A O 1
ATOM 1291 N N . TRP A 1 165 ? 18.675 15.085 -11.653 1.00 79.62 165 TRP A N 1
ATOM 1292 C CA . TRP A 1 165 ? 19.900 15.856 -11.859 1.00 79.62 165 TRP A CA 1
ATOM 1293 C C . TRP A 1 165 ? 20.883 15.228 -12.852 1.00 79.62 165 TRP A C 1
ATOM 1295 O O . TRP A 1 165 ? 21.496 15.952 -13.632 1.00 79.62 165 TRP A O 1
ATOM 1305 N N . LYS A 1 166 ? 21.003 13.895 -12.884 1.00 74.81 166 LYS A N 1
ATOM 1306 C CA . LYS A 1 166 ? 21.854 13.198 -13.863 1.00 74.81 166 LYS A CA 1
ATOM 1307 C C . LYS A 1 166 ? 21.313 13.340 -15.288 1.00 74.81 166 LYS A C 1
ATOM 1309 O O . LYS A 1 166 ? 22.091 13.587 -16.202 1.00 74.81 166 LYS A O 1
ATOM 1314 N N . GLN A 1 167 ? 19.994 13.261 -15.470 1.00 71.94 167 GLN A N 1
ATOM 1315 C CA . GLN A 1 167 ? 19.374 13.448 -16.788 1.00 71.94 167 GLN A CA 1
ATOM 1316 C C . GLN A 1 167 ? 19.381 14.912 -17.234 1.00 71.94 167 GLN A C 1
ATOM 1318 O O . GLN A 1 167 ? 19.707 15.196 -18.386 1.00 71.94 167 GLN A O 1
ATOM 1323 N N . GLY A 1 168 ? 19.085 15.847 -16.324 1.00 64.50 168 GLY A N 1
ATOM 1324 C CA . GLY A 1 168 ? 19.077 17.281 -16.624 1.00 64.50 168 GLY A CA 1
ATOM 1325 C C . GLY A 1 168 ? 20.443 17.824 -17.057 1.00 64.50 168 GLY A C 1
ATOM 1326 O O . GLY A 1 168 ? 20.503 18.690 -17.924 1.00 64.50 168 GLY A O 1
ATOM 1327 N N . GLY A 1 169 ? 21.541 17.277 -16.523 1.00 62.50 169 GLY A N 1
ATOM 1328 C CA . GLY A 1 169 ? 22.897 17.626 -16.959 1.00 62.50 169 GLY A CA 1
ATOM 1329 C C . GLY A 1 169 ? 23.223 17.170 -18.386 1.00 62.50 169 GLY A C 1
ATOM 1330 O O . GLY A 1 169 ? 23.886 17.901 -19.117 1.00 62.50 169 GLY A O 1
ATOM 1331 N N . SER A 1 170 ? 22.717 16.004 -18.811 1.00 56.41 170 SER A N 1
ATOM 1332 C CA . SER A 1 170 ? 22.940 15.484 -20.172 1.00 56.41 170 SER A CA 1
ATOM 1333 C C . SER A 1 170 ? 22.197 16.286 -21.248 1.00 56.41 170 SER A C 1
ATOM 1335 O O . SER A 1 170 ? 22.692 16.430 -22.361 1.00 56.41 170 SER A O 1
ATOM 1337 N N . PHE A 1 171 ? 21.046 16.878 -20.907 1.00 55.75 171 PHE A N 1
ATOM 1338 C CA . PHE A 1 171 ? 20.219 17.650 -21.842 1.00 55.75 171 PHE A CA 1
ATOM 1339 C C . PHE A 1 171 ? 20.857 18.992 -22.248 1.00 55.75 171 PHE A C 1
ATOM 1341 O O . PHE A 1 171 ? 20.565 19.513 -23.320 1.00 55.75 171 PHE A O 1
ATOM 1348 N N . ASN A 1 172 ? 21.754 19.542 -21.421 1.00 57.88 172 ASN A N 1
ATOM 1349 C CA . ASN A 1 172 ? 22.500 20.768 -21.730 1.00 57.88 172 ASN A CA 1
ATOM 1350 C C . ASN A 1 172 ? 23.685 20.548 -22.683 1.00 57.88 172 ASN A C 1
ATOM 1352 O O . ASN A 1 172 ? 24.267 21.529 -23.124 1.00 57.88 172 ASN A O 1
ATOM 1356 N N . GLN A 1 173 ? 24.052 19.302 -22.998 1.00 54.22 173 GLN A N 1
ATOM 1357 C CA . GLN A 1 173 ? 25.143 19.005 -23.939 1.00 54.22 173 GLN A CA 1
ATOM 1358 C C . GLN A 1 173 ? 24.674 18.902 -25.401 1.00 54.22 173 GLN A C 1
ATOM 1360 O O . GLN A 1 173 ? 25.493 18.711 -26.292 1.00 54.22 173 GLN A O 1
ATOM 1365 N N . TRP A 1 174 ? 23.366 19.045 -25.641 1.00 53.69 174 TRP A N 1
ATOM 1366 C CA . TRP A 1 174 ? 22.730 19.031 -26.966 1.00 53.69 174 TRP A CA 1
ATOM 1367 C C . TRP A 1 174 ? 22.167 20.405 -27.377 1.00 53.69 174 TRP A C 1
ATOM 1369 O O . TRP A 1 174 ? 21.378 20.490 -28.317 1.00 53.69 174 TRP A O 1
ATOM 1379 N N . LYS A 1 175 ? 22.536 21.470 -26.655 1.00 50.31 175 LYS A N 1
ATOM 1380 C CA . LYS A 1 175 ? 22.295 22.874 -27.020 1.00 50.31 175 LYS A CA 1
ATOM 1381 C C . LYS A 1 175 ? 23.616 23.534 -27.375 1.00 50.31 175 LYS A C 1
ATOM 1383 O O . LYS A 1 175 ? 23.592 24.381 -28.289 1.00 50.31 175 LYS A O 1
#

pLDDT: mean 83.96, std 17.73, range [44.75, 98.69]

Foldseek 3Di:
DDDDDDDDPPPVVVVVVVVVVVPPPPPPPDDPPPPLVVVLVVLVVVLVVVLVCCVPPPCVVDDPLQNVLVNLVSVLVSCVVSVVVVVVVCVVPPDPVNVVQCPPPLSVVLVVLVPVLVSVLSVVSSCCSNPPCVVDDPVVVVVVNVVSVVVSCVSSCCSVVVVVVVVVVVVVVVD